Protein AF-A0A968A7V7-F1 (afdb_monomer)

Secondary structure (DSSP, 8-state):
-HHHHHHHHHHSTTS-----EEE-----EEEEEEETTEEEEEEESHHHHHHHHHHHTPPSS-EEE--

Nearest PDB structures (foldseek):
  2bw7-assembly1_B  TM=9.098E-01  e=4.037E-03  Limnospira platensis
  1wc5-assembly1_A  TM=9.334E-01  e=5.292E-03  Limnospira platensis
  5mbc-assembly1_A  TM=8.701E-01  e=1.114E-02  Beggiatoa sp. P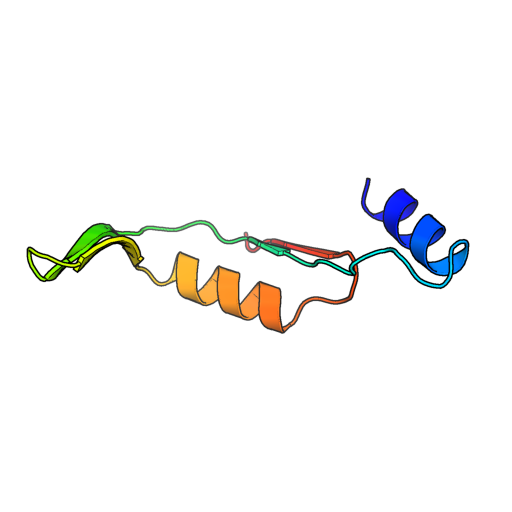S
  1wc1-assembly2_B  TM=7.071E-01  e=4.037E-03  Limnospira platensis
  6xm2-assembly1_K  TM=3.867E-01  e=8.440E+00  Homo sapiens

Structure (mmCIF, N/CA/C/O backbone):
data_AF-A0A968A7V7-F1
#
_entry.id   AF-A0A968A7V7-F1
#
loop_
_atom_site.group_PDB
_atom_site.id
_atom_site.type_symbol
_atom_site.label_atom_id
_atom_site.label_alt_id
_atom_site.label_comp_id
_atom_site.label_asym_id
_atom_site.label_entity_id
_atom_site.label_seq_id
_atom_site.pdbx_PDB_ins_code
_atom_site.Cartn_x
_atom_site.Cartn_y
_atom_site.Cartn_z
_atom_site.occupancy
_atom_site.B_iso_or_equiv
_atom_site.auth_seq_id
_atom_site.auth_comp_id
_atom_site.auth_asym_id
_atom_site.auth_atom_id
_atom_site.pdbx_PDB_model_num
ATOM 1 N N . ILE A 1 1 ? -1.235 10.188 -18.028 1.00 82.12 1 ILE A N 1
ATOM 2 C CA . ILE A 1 1 ? -0.497 10.622 -16.814 1.00 82.12 1 ILE A CA 1
ATOM 3 C C . ILE A 1 1 ? 0.856 9.923 -16.727 1.00 82.12 1 ILE A C 1
ATOM 5 O O . ILE A 1 1 ? 1.843 10.621 -16.870 1.00 82.12 1 ILE A O 1
ATOM 9 N N . ILE A 1 2 ? 0.920 8.589 -16.579 1.00 88.50 2 ILE A N 1
ATOM 10 C CA . ILE A 1 2 ? 2.194 7.843 -16.452 1.00 88.50 2 ILE A CA 1
ATOM 11 C C . ILE A 1 2 ? 3.154 8.113 -17.619 1.00 88.50 2 ILE A C 1
ATOM 13 O O . ILE A 1 2 ? 4.263 8.563 -17.373 1.00 88.50 2 ILE A O 1
ATOM 17 N N . ALA A 1 3 ? 2.704 7.924 -18.865 1.00 86.44 3 ALA A N 1
ATOM 18 C CA . ALA A 1 3 ? 3.537 8.172 -20.049 1.00 86.44 3 ALA A CA 1
ATOM 19 C C . ALA A 1 3 ? 4.109 9.602 -20.061 1.00 86.44 3 ALA A C 1
ATOM 21 O O . ALA A 1 3 ? 5.315 9.794 -20.089 1.00 86.44 3 ALA A O 1
ATOM 22 N N . HIS A 1 4 ? 3.246 10.603 -19.874 1.00 86.00 4 HIS A N 1
ATOM 23 C CA . HIS A 1 4 ? 3.665 12.003 -19.799 1.00 86.00 4 HIS A CA 1
ATOM 24 C C . HIS A 1 4 ? 4.664 12.284 -18.660 1.00 86.00 4 HIS A C 1
ATOM 26 O O . HIS A 1 4 ? 5.595 13.063 -18.824 1.00 86.00 4 HIS A O 1
ATOM 32 N N . ALA A 1 5 ? 4.492 11.654 -17.497 1.00 83.94 5 ALA A N 1
ATOM 33 C CA . ALA A 1 5 ? 5.423 11.800 -16.381 1.00 83.94 5 ALA A CA 1
ATOM 34 C C . ALA A 1 5 ? 6.782 11.132 -16.660 1.00 83.94 5 ALA A C 1
ATOM 36 O O . ALA A 1 5 ? 7.806 11.645 -16.216 1.00 83.94 5 ALA A O 1
ATOM 37 N N . GLN A 1 6 ? 6.804 10.023 -17.406 1.00 85.19 6 GLN A N 1
ATOM 38 C CA . GLN A 1 6 ? 8.041 9.377 -17.854 1.00 85.19 6 GLN A CA 1
ATOM 39 C C . GLN A 1 6 ? 8.798 10.266 -18.845 1.00 85.19 6 GLN A C 1
ATOM 41 O O . GLN A 1 6 ? 9.999 10.465 -18.672 1.00 85.19 6 GLN A O 1
ATOM 46 N N . ASP A 1 7 ? 8.092 10.877 -19.799 1.00 86.38 7 ASP A N 1
ATOM 47 C CA . ASP A 1 7 ? 8.681 11.824 -20.755 1.00 86.38 7 ASP A CA 1
ATOM 48 C C . ASP A 1 7 ? 9.342 13.008 -20.025 1.00 86.38 7 ASP A C 1
ATOM 50 O O . ASP A 1 7 ? 10.481 13.379 -20.308 1.00 86.38 7 ASP A O 1
ATOM 54 N N . LEU A 1 8 ? 8.682 13.539 -18.989 1.00 83.81 8 LEU A N 1
ATOM 55 C CA . LEU A 1 8 ? 9.218 14.632 -18.172 1.00 83.81 8 LEU A CA 1
ATOM 56 C C . LEU A 1 8 ? 10.478 14.253 -17.376 1.00 83.81 8 LEU A C 1
ATOM 58 O O . LEU A 1 8 ? 11.323 15.121 -17.163 1.00 83.81 8 LEU A O 1
ATOM 62 N N . ILE A 1 9 ? 10.628 12.997 -16.931 1.00 79.06 9 ILE A N 1
ATOM 63 C CA . ILE A 1 9 ? 11.869 12.528 -16.281 1.00 79.06 9 ILE A CA 1
ATOM 64 C C . ILE A 1 9 ? 13.030 12.504 -17.274 1.00 79.06 9 ILE A C 1
ATOM 66 O O . ILE A 1 9 ? 14.155 12.839 -16.903 1.00 79.06 9 ILE A O 1
ATOM 70 N N . VAL A 1 10 ? 12.764 12.113 -18.522 1.00 76.88 10 VAL A N 1
ATOM 71 C CA . VAL A 1 10 ? 13.781 12.086 -19.580 1.00 76.88 10 VAL A CA 1
ATOM 72 C C . VAL A 1 10 ? 14.205 13.509 -19.952 1.00 76.88 10 VAL A C 1
ATOM 74 O O . VAL A 1 10 ? 15.395 13.768 -20.123 1.00 76.88 10 VAL A O 1
ATOM 77 N N . GLU A 1 11 ? 13.253 14.442 -20.030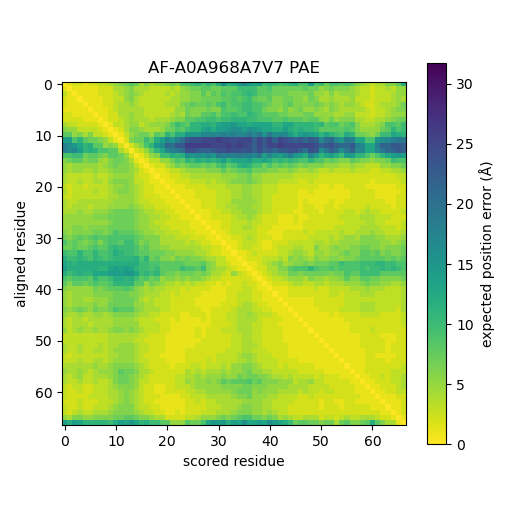 1.00 75.94 11 GLU A N 1
ATOM 78 C CA . GLU A 1 11 ? 13.505 15.825 -20.453 1.00 75.94 11 GLU A CA 1
ATOM 79 C C . GLU A 1 11 ? 14.073 16.735 -19.351 1.00 75.94 11 GLU A C 1
ATOM 81 O O . GLU A 1 11 ? 14.896 17.607 -19.636 1.00 75.94 11 GLU A O 1
ATOM 86 N N . LYS A 1 12 ? 13.651 16.574 -18.089 1.00 65.38 12 LYS A N 1
ATOM 87 C CA . LYS A 1 12 ? 14.037 17.455 -16.972 1.00 65.38 12 LYS A CA 1
ATOM 88 C C . LYS A 1 12 ? 14.888 16.715 -15.944 1.00 65.38 12 LYS A C 1
ATOM 90 O O . LYS A 1 12 ? 14.397 16.236 -14.922 1.00 65.38 12 LYS A O 1
ATOM 95 N N . GLN A 1 13 ? 16.199 16.696 -16.175 1.00 61.62 13 GLN A N 1
ATOM 96 C CA . GLN A 1 13 ? 17.174 16.238 -15.184 1.00 61.62 13 GLN A CA 1
ATOM 97 C C . GLN A 1 13 ? 17.167 17.163 -13.950 1.00 61.62 13 GLN A C 1
ATOM 99 O O . GLN A 1 13 ? 17.581 18.314 -14.053 1.00 61.62 13 GLN A O 1
ATOM 104 N N . ASN A 1 14 ? 16.699 16.631 -12.808 1.00 57.22 14 ASN A N 1
ATOM 105 C CA . ASN A 1 14 ? 17.081 16.942 -11.409 1.00 57.22 14 ASN A CA 1
ATOM 106 C C . ASN A 1 14 ? 15.996 17.283 -10.373 1.00 57.22 14 ASN A C 1
ATOM 108 O O . ASN A 1 14 ? 16.354 17.406 -9.202 1.00 57.22 14 ASN A O 1
ATOM 112 N N . HIS A 1 15 ? 14.699 17.355 -10.697 1.00 70.38 15 HIS A N 1
ATOM 113 C CA . HIS A 1 15 ? 13.691 17.674 -9.658 1.00 70.38 15 HIS A CA 1
ATOM 114 C C . HIS A 1 15 ? 12.437 16.794 -9.621 1.00 70.38 15 HIS A C 1
ATOM 116 O O . HIS A 1 15 ? 11.565 17.033 -8.786 1.00 70.38 15 HIS A O 1
ATOM 122 N N . LEU A 1 16 ? 12.324 15.771 -10.473 1.00 73.31 16 LEU A N 1
ATOM 123 C CA . LEU A 1 16 ? 11.213 14.825 -10.363 1.00 73.31 16 LEU A CA 1
ATOM 124 C C . LEU A 1 16 ? 11.555 13.706 -9.378 1.00 73.31 16 LEU A C 1
ATOM 126 O O . LEU A 1 16 ? 12.517 12.964 -9.571 1.00 73.31 16 LEU A O 1
ATOM 130 N N . PHE A 1 17 ? 10.722 13.549 -8.352 1.00 83.00 17 PHE A N 1
ATOM 131 C CA . PHE A 1 17 ? 10.739 12.352 -7.523 1.00 83.00 17 PHE A CA 1
ATOM 132 C C . PHE A 1 17 ? 10.079 11.215 -8.298 1.00 83.00 17 PHE A C 1
ATOM 134 O O . PHE A 1 17 ? 8.882 11.258 -8.590 1.00 83.00 17 PHE A O 1
ATOM 141 N N . ALA A 1 18 ? 10.865 10.198 -8.647 1.00 86.50 18 ALA A N 1
ATOM 142 C CA . ALA A 1 18 ? 10.335 8.980 -9.233 1.00 86.50 18 ALA A CA 1
ATOM 143 C C . ALA A 1 18 ? 9.547 8.212 -8.166 1.00 86.50 18 ALA A C 1
ATOM 145 O O . ALA A 1 18 ? 10.126 7.593 -7.277 1.00 86.50 18 ALA A O 1
ATOM 146 N N . VAL A 1 19 ? 8.221 8.281 -8.253 1.00 91.06 19 VAL A N 1
ATOM 147 C CA . VAL A 1 19 ? 7.301 7.555 -7.373 1.00 91.06 19 VAL A CA 1
ATOM 148 C C . VAL A 1 19 ? 6.690 6.393 -8.138 1.00 91.06 19 VAL A C 1
ATOM 150 O O . VAL A 1 19 ? 6.392 6.500 -9.328 1.00 91.06 19 VAL A O 1
ATOM 153 N N . SER A 1 20 ? 6.479 5.287 -7.445 1.00 93.94 20 SER A N 1
ATOM 154 C CA . SER A 1 20 ? 5.753 4.136 -7.955 1.00 93.94 20 SER A CA 1
ATOM 155 C C . SER A 1 20 ? 4.717 3.665 -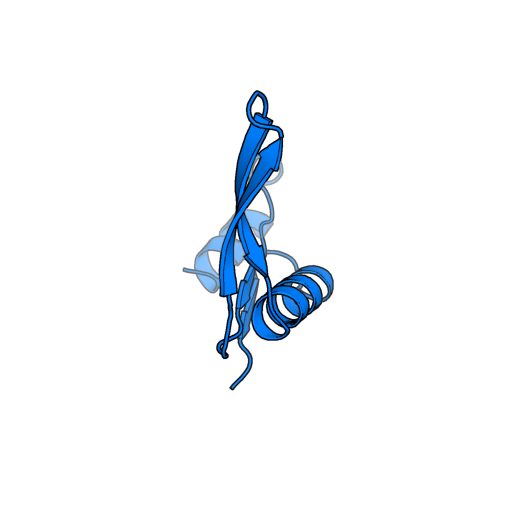6.938 1.00 93.94 20 SER A C 1
ATOM 157 O O . SER A 1 20 ? 4.751 4.053 -5.768 1.00 93.94 20 SER A O 1
ATOM 159 N N . CYS A 1 21 ? 3.730 2.898 -7.400 1.00 96.00 21 CYS A N 1
ATOM 160 C CA . CYS A 1 21 ? 2.608 2.470 -6.575 1.00 96.00 21 CYS A CA 1
ATOM 161 C C . CYS A 1 21 ? 2.228 1.014 -6.863 1.00 96.00 21 CYS A C 1
ATOM 163 O O . CYS A 1 21 ? 2.089 0.609 -8.017 1.00 96.00 21 CYS A O 1
ATOM 165 N N . GLY A 1 22 ? 2.028 0.240 -5.798 1.00 97.31 22 GLY A N 1
ATOM 166 C CA . GLY A 1 22 ? 1.424 -1.086 -5.852 1.00 97.31 22 GLY A CA 1
ATOM 167 C C . GLY A 1 22 ? 0.001 -1.047 -5.306 1.00 97.31 22 GLY A C 1
ATOM 168 O O . GLY A 1 22 ? -0.230 -0.491 -4.233 1.00 97.31 22 GLY A O 1
ATOM 169 N N . LEU A 1 23 ? -0.945 -1.639 -6.031 1.00 97.12 23 LEU A N 1
ATOM 170 C CA . LEU A 1 23 ? -2.362 -1.676 -5.681 1.00 97.12 23 LEU A CA 1
ATOM 171 C C . LEU A 1 23 ? -2.852 -3.121 -5.624 1.00 97.12 23 LEU A C 1
ATOM 173 O O . LEU A 1 23 ? -2.611 -3.913 -6.532 1.00 97.12 23 LEU A O 1
ATOM 177 N N . SER A 1 24 ? -3.574 -3.453 -4.560 1.00 97.50 24 SER A N 1
ATOM 178 C CA . SER A 1 24 ? -4.230 -4.746 -4.404 1.00 97.50 24 SER 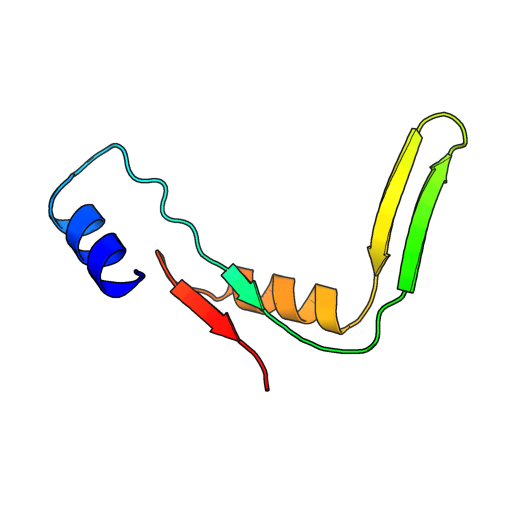A CA 1
ATOM 179 C C . SER A 1 24 ? -5.562 -4.570 -3.684 1.00 97.50 24 SER A C 1
ATOM 181 O O . SER A 1 24 ? -5.727 -3.651 -2.877 1.00 97.50 24 SER A O 1
ATOM 183 N N . LYS A 1 25 ? -6.517 -5.449 -3.988 1.00 97.12 25 LYS A N 1
ATOM 184 C CA . LYS A 1 25 ? -7.849 -5.472 -3.391 1.00 97.12 25 LYS A CA 1
ATOM 185 C C . LYS A 1 25 ? -8.058 -6.795 -2.667 1.00 97.12 25 LYS A C 1
ATOM 187 O O . LYS A 1 25 ? -7.799 -7.861 -3.207 1.00 97.12 25 LYS A O 1
ATOM 192 N N . GLY A 1 26 ? -8.617 -6.727 -1.465 1.00 95.88 26 GLY A N 1
ATOM 193 C CA . GLY A 1 26 ? -8.996 -7.915 -0.717 1.00 95.88 26 GLY A CA 1
ATOM 194 C C . GLY A 1 26 ? -9.540 -7.579 0.666 1.00 95.88 26 GLY A C 1
ATOM 195 O O . GLY A 1 26 ? -9.637 -6.400 1.021 1.00 95.88 26 GLY A O 1
ATOM 196 N N . PRO A 1 27 ? -9.924 -8.601 1.441 1.00 96.88 27 PRO A N 1
ATOM 197 C CA . PRO A 1 27 ? -10.372 -8.416 2.812 1.00 96.88 27 PRO A CA 1
ATOM 198 C C . PRO A 1 27 ? -9.236 -7.862 3.679 1.00 96.88 27 PRO A C 1
ATOM 200 O O . PRO A 1 27 ? -8.093 -8.319 3.609 1.00 96.88 27 PRO A O 1
ATOM 203 N N . VAL A 1 28 ? -9.566 -6.880 4.514 1.00 97.31 28 VAL A N 1
ATOM 204 C CA . VAL A 1 28 ? -8.644 -6.242 5.460 1.00 97.31 28 VAL A CA 1
ATOM 205 C C . VAL A 1 28 ? -9.368 -5.926 6.763 1.00 97.31 28 VAL A C 1
ATOM 207 O O . VAL A 1 28 ? -10.593 -5.799 6.790 1.00 97.31 28 V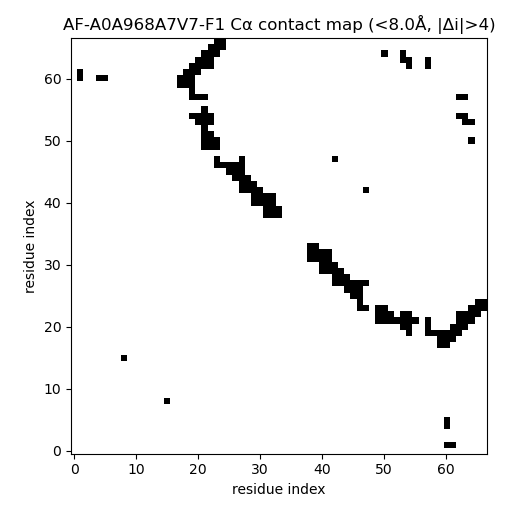AL A O 1
ATOM 210 N N . VAL A 1 29 ? -8.601 -5.767 7.837 1.00 97.31 29 VAL A N 1
ATOM 211 C CA . VAL A 1 29 ? -9.078 -5.247 9.120 1.00 97.31 29 VAL A CA 1
ATOM 212 C C . VAL A 1 29 ? -8.504 -3.850 9.306 1.00 97.31 29 VAL A C 1
ATOM 214 O O . VAL A 1 29 ? -7.310 -3.639 9.095 1.00 97.31 29 VAL A O 1
ATOM 217 N N . THR A 1 30 ? -9.344 -2.897 9.703 1.00 96.62 30 THR A N 1
ATOM 218 C CA . THR A 1 30 ? -8.920 -1.535 10.044 1.00 96.62 30 THR A CA 1
ATOM 219 C C . THR A 1 30 ? -9.174 -1.261 11.520 1.00 96.62 30 THR A C 1
ATOM 221 O O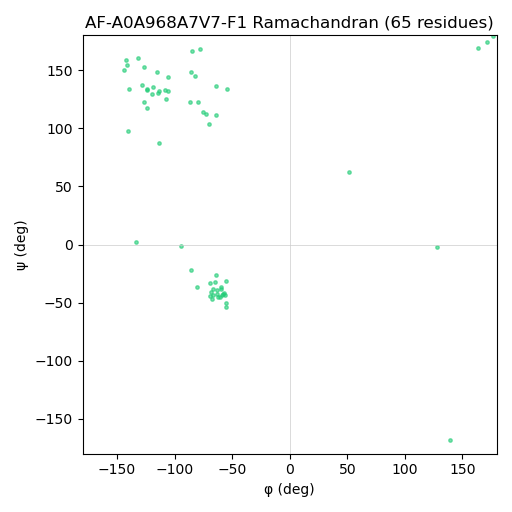 . THR A 1 30 ? -10.116 -1.797 12.107 1.00 96.62 30 THR A O 1
ATOM 224 N N . 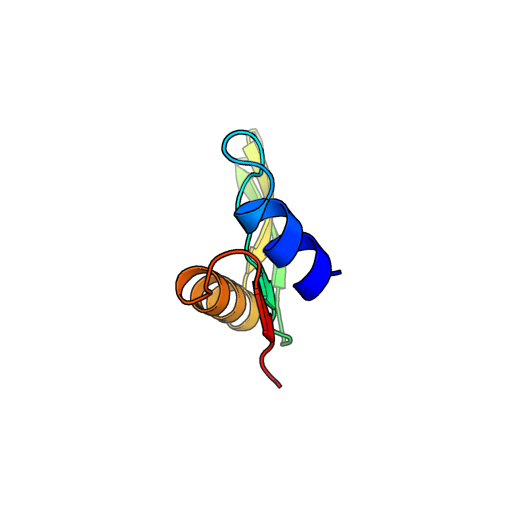GLY A 1 31 ? -8.335 -0.439 12.142 1.00 95.69 31 GLY A N 1
ATOM 225 C CA . GLY A 1 31 ? -8.511 -0.092 13.544 1.00 95.69 31 GLY A CA 1
ATOM 226 C C . GLY A 1 31 ? -7.348 0.686 14.129 1.00 95.69 31 GLY A C 1
ATOM 227 O O . GLY A 1 31 ? -6.318 0.892 13.498 1.00 95.69 31 GLY A O 1
ATOM 228 N N . ASN A 1 32 ? -7.539 1.108 15.369 1.00 95.56 32 ASN A N 1
ATOM 229 C CA . ASN A 1 32 ? -6.528 1.791 16.155 1.00 95.56 32 ASN A CA 1
ATOM 230 C C . ASN A 1 32 ? -5.533 0.773 16.731 1.00 95.56 32 ASN A C 1
ATOM 232 O O . ASN A 1 32 ? -5.943 -0.140 17.448 1.00 95.56 32 ASN A O 1
ATOM 236 N N . ILE A 1 33 ? -4.244 0.933 16.438 1.00 93.88 33 ILE A N 1
ATOM 237 C CA . ILE A 1 33 ? -3.162 0.075 16.934 1.00 93.88 33 ILE A CA 1
ATOM 238 C C . ILE A 1 33 ? -2.185 0.936 17.737 1.00 93.88 33 ILE A C 1
ATOM 240 O O . ILE A 1 33 ? -1.737 1.968 17.250 1.00 93.88 33 ILE A O 1
ATOM 244 N N . GLY A 1 34 ? -1.846 0.509 18.956 1.00 92.12 34 GLY A N 1
ATOM 245 C CA . GLY A 1 34 ? -0.852 1.183 19.795 1.00 92.12 34 GLY A CA 1
ATOM 246 C C . GLY A 1 34 ? -1.242 1.266 21.270 1.00 92.12 34 GLY A C 1
ATOM 247 O O . GLY A 1 34 ? -2.165 0.581 21.719 1.00 92.12 34 GLY A O 1
ATOM 248 N N . SER A 1 35 ? -0.506 2.078 22.030 1.00 93.38 35 SER A N 1
ATOM 249 C CA . SER A 1 35 ? -0.815 2.368 23.435 1.00 93.38 35 SER A CA 1
ATOM 250 C C . SER A 1 35 ? -1.841 3.506 23.534 1.00 93.38 35 SER A C 1
ATOM 252 O O . SER A 1 35 ? -2.078 4.208 22.549 1.00 93.38 35 SER A O 1
ATOM 254 N N . PRO A 1 36 ? -2.449 3.736 24.709 1.00 89.56 36 PRO A N 1
ATOM 255 C CA . PRO A 1 36 ? -3.368 4.858 24.897 1.00 89.56 36 PRO A CA 1
ATOM 256 C C . PRO A 1 36 ? -2.753 6.221 24.547 1.00 89.56 36 PRO A C 1
ATOM 258 O O . PRO A 1 36 ? -3.460 7.116 24.095 1.00 89.56 36 PRO A O 1
ATOM 261 N N . GLU A 1 37 ? -1.443 6.379 24.745 1.00 93.94 37 GLU A N 1
ATOM 262 C CA . GLU A 1 37 ? -0.716 7.622 24.485 1.00 93.94 37 GLU A CA 1
ATOM 263 C C . GLU A 1 37 ? -0.245 7.754 23.027 1.00 93.94 37 GLU A C 1
ATOM 265 O O . GLU A 1 37 ? 0.026 8.868 22.588 1.00 93.94 37 GLU A O 1
ATOM 270 N N . HIS A 1 38 ? -0.122 6.643 22.287 1.00 88.94 38 HIS A N 1
ATOM 271 C CA . HIS A 1 38 ? 0.356 6.603 20.899 1.00 88.94 38 HIS A CA 1
ATOM 272 C C . HIS A 1 38 ? -0.458 5.584 20.104 1.00 88.94 38 HIS A C 1
ATOM 274 O O . HIS A 1 38 ? -0.190 4.382 20.157 1.00 88.94 38 HIS A O 1
ATOM 280 N N . LEU A 1 39 ? -1.460 6.081 19.384 1.00 94.25 39 LEU A N 1
ATOM 281 C CA . LEU A 1 39 ? -2.465 5.277 18.709 1.00 94.25 39 LEU A CA 1
ATOM 282 C C . LEU A 1 39 ? -2.503 5.629 17.219 1.00 94.25 39 LEU A C 1
ATOM 284 O O . LEU A 1 39 ? -2.864 6.750 16.864 1.00 94.25 39 LEU A O 1
ATOM 288 N N . ASP A 1 40 ? -2.197 4.660 16.360 1.00 95.81 40 ASP A N 1
ATOM 289 C CA . ASP A 1 40 ? -2.211 4.826 14.908 1.00 95.81 40 ASP A CA 1
ATOM 290 C C . ASP A 1 40 ? -3.396 4.086 14.287 1.00 95.81 40 ASP A C 1
ATOM 292 O O . ASP A 1 40 ? -3.565 2.872 14.457 1.00 95.81 40 ASP A O 1
ATOM 296 N N . TYR A 1 41 ? -4.212 4.802 13.511 1.00 95.50 41 TYR A N 1
ATOM 297 C CA . TYR A 1 41 ? -5.249 4.161 12.709 1.00 95.50 41 TYR A CA 1
ATOM 298 C C . TYR A 1 41 ? -4.606 3.423 11.535 1.00 95.50 41 TYR A C 1
ATOM 300 O O . TYR A 1 41 ? -4.049 4.028 10.620 1.00 95.50 41 TYR A O 1
ATOM 308 N N . THR A 1 42 ? -4.686 2.099 11.575 1.00 95.62 42 THR A N 1
ATOM 309 C CA . THR A 1 42 ? -3.920 1.199 10.719 1.00 95.62 42 THR A CA 1
ATOM 310 C C . THR A 1 42 ? -4.840 0.222 9.993 1.00 95.62 42 THR A C 1
ATOM 312 O O . THR A 1 42 ? -5.919 -0.132 10.473 1.00 95.62 42 THR A O 1
ATOM 315 N N . VAL A 1 43 ? -4.390 -0.240 8.826 1.00 96.75 43 VAL A N 1
ATOM 316 C CA . VAL A 1 43 ? -5.016 -1.314 8.048 1.00 96.75 43 VAL A CA 1
ATOM 317 C C . VAL A 1 43 ? -4.067 -2.507 7.999 1.00 96.75 43 VAL A C 1
ATOM 319 O O . VAL A 1 43 ? -2.897 -2.351 7.657 1.00 96.75 43 VAL A O 1
ATOM 322 N N . VAL A 1 44 ? -4.566 -3.703 8.309 1.00 96.00 44 VAL A N 1
ATOM 323 C CA . VAL A 1 44 ? -3.794 -4.952 8.295 1.00 96.00 44 VAL A CA 1
ATOM 324 C C . VAL A 1 44 ? -4.523 -6.000 7.460 1.00 96.00 44 VAL A C 1
ATOM 326 O O . VAL A 1 44 ? -5.739 -6.167 7.561 1.00 96.00 44 VAL A O 1
ATOM 329 N N . GLY A 1 45 ? -3.778 -6.730 6.632 1.00 96.25 45 GLY A N 1
ATOM 330 C CA . GLY A 1 45 ? -4.310 -7.839 5.846 1.00 96.25 45 GLY A CA 1
ATOM 331 C C . GLY A 1 45 ? -3.389 -8.252 4.705 1.00 96.25 45 GLY A C 1
ATOM 332 O O . GLY A 1 45 ? -2.433 -7.551 4.365 1.00 96.25 45 GLY A O 1
ATOM 333 N N .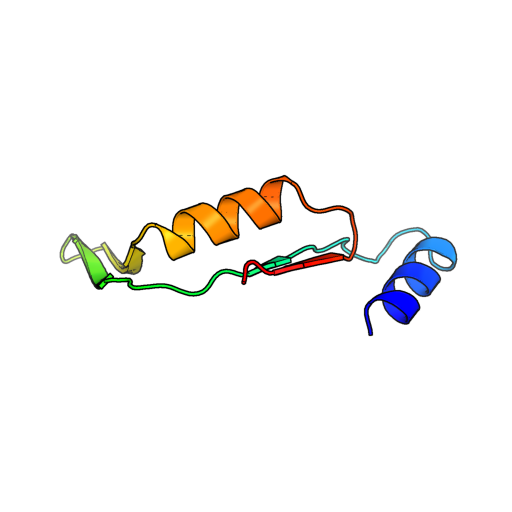 GLU A 1 46 ? -3.701 -9.391 4.090 1.00 96.62 46 GLU A N 1
ATOM 334 C CA . GLU A 1 46 ? -2.952 -9.927 2.950 1.00 96.62 46 GLU A CA 1
ATOM 335 C C . GLU A 1 46 ? -2.901 -8.935 1.782 1.00 96.62 46 GLU A C 1
ATOM 337 O O . GLU A 1 46 ? -1.830 -8.707 1.225 1.00 96.62 46 GLU A O 1
ATOM 342 N N . ALA A 1 47 ? -4.020 -8.265 1.483 1.00 97.06 47 ALA A N 1
ATOM 343 C CA . ALA A 1 47 ? -4.086 -7.258 0.425 1.00 97.06 47 ALA A CA 1
ATOM 344 C C . ALA A 1 47 ? -3.108 -6.086 0.651 1.00 97.06 47 ALA A C 1
ATOM 346 O O . ALA A 1 47 ? -2.493 -5.608 -0.299 1.00 97.06 47 ALA A O 1
ATOM 347 N N . VAL A 1 48 ? -2.893 -5.654 1.903 1.00 96.94 48 VAL A N 1
ATOM 348 C CA . VAL A 1 48 ? -1.929 -4.582 2.228 1.00 96.94 48 VAL A CA 1
ATOM 349 C C . VAL A 1 48 ? -0.496 -5.058 1.996 1.00 96.94 48 VAL A C 1
ATOM 351 O O . VAL A 1 48 ? 0.303 -4.361 1.371 1.00 96.94 48 VAL A O 1
ATOM 354 N N . ASN A 1 49 ? -0.180 -6.275 2.443 1.00 95.50 49 ASN A N 1
ATOM 355 C CA . ASN A 1 49 ? 1.136 -6.876 2.235 1.00 95.50 49 ASN A CA 1
ATOM 356 C C . ASN A 1 49 ? 1.432 -7.091 0.744 1.00 95.50 49 ASN A C 1
ATOM 358 O O . ASN A 1 49 ? 2.559 -6.873 0.296 1.00 95.50 49 ASN A O 1
ATOM 362 N N . LEU A 1 50 ? 0.426 -7.503 -0.031 1.00 97.25 50 LEU A N 1
ATOM 363 C CA . LEU A 1 50 ? 0.548 -7.691 -1.471 1.00 97.25 50 LEU A CA 1
ATOM 364 C C . LEU A 1 50 ? 0.762 -6.354 -2.186 1.00 97.25 50 LEU A C 1
ATOM 366 O O . LEU A 1 50 ? 1.707 -6.240 -2.962 1.00 97.25 50 LEU A O 1
ATOM 370 N N . ALA A 1 51 ? -0.019 -5.319 -1.862 1.00 97.62 51 ALA A N 1
ATOM 371 C CA . ALA A 1 51 ? 0.183 -3.969 -2.390 1.00 97.62 51 ALA A CA 1
ATOM 372 C C . ALA A 1 51 ? 1.601 -3.438 -2.097 1.00 97.62 51 ALA A C 1
ATOM 374 O O . ALA A 1 51 ? 2.267 -2.915 -2.992 1.00 97.62 51 ALA A O 1
ATOM 375 N N . ALA A 1 52 ? 2.110 -3.644 -0.877 1.00 96.88 52 ALA A N 1
ATOM 376 C CA . ALA A 1 52 ? 3.473 -3.262 -0.505 1.00 96.88 52 ALA A CA 1
ATOM 377 C C . ALA A 1 52 ? 4.538 -4.019 -1.320 1.00 96.88 52 ALA A C 1
ATOM 379 O O . ALA A 1 52 ? 5.490 -3.411 -1.810 1.00 96.88 52 ALA A O 1
ATOM 380 N N . ARG A 1 53 ? 4.360 -5.332 -1.524 1.00 96.56 53 ARG A N 1
ATOM 381 C CA . ARG A 1 53 ? 5.246 -6.145 -2.375 1.00 96.56 53 ARG A CA 1
ATOM 382 C C . ARG A 1 53 ? 5.241 -5.677 -3.826 1.00 96.56 53 ARG A C 1
ATOM 384 O O . ARG A 1 53 ? 6.311 -5.525 -4.405 1.00 96.56 53 ARG A O 1
ATOM 391 N N . LEU A 1 54 ? 4.066 -5.403 -4.395 1.00 97.38 54 LEU A N 1
ATOM 392 C CA . LEU A 1 54 ? 3.957 -4.855 -5.748 1.00 97.38 54 LEU A CA 1
ATOM 393 C C . LEU A 1 54 ? 4.697 -3.524 -5.877 1.00 97.38 54 LEU A C 1
ATOM 395 O O . LEU A 1 54 ? 5.420 -3.322 -6.847 1.00 97.38 54 LEU A O 1
ATOM 399 N N . CYS A 1 55 ? 4.552 -2.640 -4.886 1.00 96.50 55 CYS A N 1
ATOM 400 C CA . CYS A 1 55 ? 5.268 -1.370 -4.850 1.00 96.50 55 CYS A CA 1
ATOM 401 C C . CYS A 1 55 ? 6.790 -1.599 -4.826 1.00 96.50 55 CYS A C 1
ATOM 403 O O . CYS A 1 55 ? 7.515 -1.006 -5.620 1.00 96.50 55 CYS A O 1
ATOM 405 N N . GLY A 1 56 ? 7.280 -2.534 -4.006 1.00 95.06 56 GLY A N 1
ATOM 406 C CA . GLY A 1 56 ? 8.704 -2.883 -3.944 1.00 95.06 56 GLY A CA 1
ATOM 407 C C . GLY A 1 56 ? 9.281 -3.483 -5.235 1.00 95.06 56 GLY A C 1
ATOM 408 O O . GLY A 1 56 ? 10.473 -3.343 -5.489 1.00 95.06 56 GLY A O 1
ATOM 409 N N . CYS A 1 57 ? 8.453 -4.124 -6.064 1.00 94.69 57 CYS A N 1
ATOM 410 C CA . CYS A 1 57 ? 8.860 -4.682 -7.360 1.00 94.69 57 CYS A CA 1
ATOM 411 C C . CYS A 1 57 ? 8.606 -3.738 -8.548 1.00 94.69 57 CYS A C 1
ATOM 413 O O . CYS A 1 57 ? 8.895 -4.097 -9.690 1.00 94.69 57 CYS A O 1
ATOM 415 N N . SER A 1 58 ? 8.035 -2.559 -8.305 1.00 94.06 58 SER A N 1
ATOM 416 C CA . SER A 1 58 ? 7.616 -1.637 -9.357 1.00 94.06 58 SER A CA 1
ATOM 417 C C . SER A 1 58 ? 8.769 -0.774 -9.883 1.00 94.06 58 SER A C 1
ATOM 419 O O . SER A 1 58 ? 9.676 -0.392 -9.146 1.00 94.06 58 SER A O 1
ATOM 421 N N . GLY A 1 59 ? 8.742 -0.472 -11.185 1.00 91.88 59 GLY A N 1
ATOM 422 C CA . GLY A 1 59 ? 9.722 0.413 -11.819 1.00 91.88 59 GLY A CA 1
ATOM 423 C C . GLY A 1 59 ? 9.450 1.901 -11.542 1.00 91.88 59 GLY A C 1
ATOM 424 O O . GLY A 1 59 ? 8.357 2.255 -11.089 1.00 91.88 59 GLY A O 1
ATOM 425 N N . PRO A 1 60 ? 10.399 2.802 -11.855 1.00 91.00 60 PRO A N 1
ATOM 426 C CA . PRO A 1 60 ? 10.199 4.247 -11.739 1.00 91.00 60 PRO A CA 1
ATOM 427 C C . PRO A 1 60 ? 8.959 4.714 -12.510 1.00 91.00 60 PRO A C 1
ATOM 429 O O . PRO A 1 60 ? 8.782 4.333 -13.666 1.00 91.00 60 PRO A O 1
ATOM 432 N N . ILE A 1 61 ? 8.120 5.555 -11.889 1.00 92.19 61 ILE A N 1
ATOM 433 C CA . ILE A 1 61 ? 6.885 6.079 -12.501 1.00 92.19 61 ILE A CA 1
ATOM 434 C C . ILE A 1 61 ? 6.035 4.937 -13.066 1.00 92.19 61 ILE A C 1
ATOM 436 O O . ILE A 1 61 ? 5.806 4.823 -14.270 1.00 92.19 61 ILE A O 1
ATOM 440 N N . SER A 1 62 ? 5.591 4.045 -12.185 1.00 94.25 62 SER A N 1
ATOM 441 C CA . SER A 1 62 ? 4.735 2.925 -12.567 1.00 94.25 62 SER A CA 1
ATOM 442 C C . SER A 1 62 ? 3.665 2.641 -11.521 1.00 94.25 62 SER A C 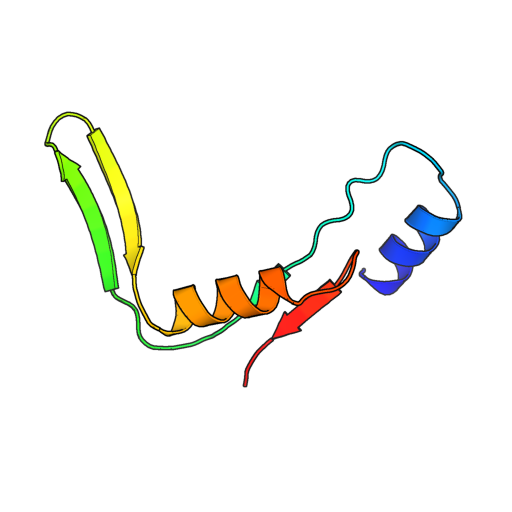1
ATOM 444 O O . SER A 1 62 ? 3.807 2.979 -10.343 1.00 94.25 62 SER A O 1
ATOM 446 N N . ILE A 1 63 ? 2.570 2.041 -11.985 1.00 95.69 63 ILE A N 1
ATOM 447 C CA . ILE A 1 63 ? 1.476 1.561 -11.146 1.00 95.69 63 ILE A CA 1
ATOM 448 C C . ILE A 1 63 ? 1.250 0.099 -11.507 1.00 95.69 63 ILE A C 1
ATOM 450 O O . ILE A 1 63 ? 0.997 -0.209 -12.672 1.00 95.69 63 ILE A O 1
ATOM 454 N N . ILE A 1 64 ? 1.351 -0.786 -10.520 1.00 96.31 64 ILE A N 1
ATOM 455 C CA . ILE A 1 64 ? 1.087 -2.217 -10.681 1.00 96.31 64 ILE A CA 1
ATOM 456 C C . ILE A 1 64 ? -0.156 -2.564 -9.872 1.00 96.31 64 ILE A C 1
ATOM 458 O O . ILE A 1 64 ? -0.267 -2.178 -8.710 1.00 96.31 64 ILE A O 1
ATOM 462 N N . VAL A 1 65 ? -1.085 -3.285 -10.493 1.00 96.38 65 VAL A N 1
ATOM 463 C CA . VAL A 1 65 ? -2.377 -3.657 -9.909 1.00 96.38 65 VAL A CA 1
ATOM 464 C C . VAL A 1 65 ? -2.516 -5.175 -9.968 1.00 96.38 65 VAL A C 1
ATOM 466 O O . VAL A 1 65 ? -2.214 -5.760 -11.007 1.00 96.38 65 VAL A O 1
ATOM 469 N N . THR A 1 66 ? -2.942 -5.809 -8.873 1.00 94.25 66 THR A N 1
ATOM 470 C CA . THR A 1 66 ? -3.418 -7.203 -8.921 1.00 94.25 66 THR A CA 1
ATOM 471 C C . THR A 1 66 ? -4.895 -7.254 -9.284 1.00 94.25 66 THR A C 1
ATOM 473 O O . THR A 1 66 ? -5.640 -6.356 -8.889 1.00 94.25 66 THR A O 1
ATOM 476 N N . ASP A 1 67 ? -5.303 -8.318 -9.977 1.00 84.44 67 ASP A N 1
ATOM 477 C CA . ASP A 1 67 ? -6.719 -8.626 -10.229 1.00 84.44 67 ASP A CA 1
ATOM 478 C C . ASP A 1 67 ? -7.548 -8.758 -8.935 1.00 84.44 67 ASP A C 1
ATOM 480 O O . ASP A 1 67 ? -6.967 -9.126 -7.881 1.00 84.44 67 ASP A O 1
#

Mean predicted aligned error: 5.02 Å

Radius of gyration: 16.29 Å; Cα contacts (8 Å, |Δi|>4): 92; chains: 1; bounding box: 28×28×46 Å

pLDDT: mean 90.56, std 9.02, range [57.22, 97.62]

Foldseek 3Di:
DLVVLVVCCVVDPDPDDFAEWFFEDDDWDWDWDDDPVDTDTDIDDPRVVRRVVRRVVDDGSYYHYDD

Sequence (67 aa):
IIAHAQDLIVEKQNHLFAVSCGLSKGPVVTGNIGSPEHLDYTVVGEAVNLAARLCGCSGPISIIVTD

Solvent-accessible surface area (backbone atoms only — not comparable to full-atom values): 4073 Å² total; per-residue (Å²): 107,57,68,62,54,52,53,47,53,74,73,47,87,87,79,73,79,75,53,54,41,29,41,49,71,65,76,68,50,73,48,78,47,72,54,100,91,52,67,42,82,45,76,51,40,66,26,56,55,48,12,53,50,40,30,74,72,48,54,77,54,38,77,44,72,57,126